Protein AF-A0A1H8QG46-F1 (afdb_monomer)

Radius of gyration: 18.67 Å; Cα contacts (8 Å, |Δi|>4): 109; chains: 1; bounding box: 51×41×52 Å

InterPro domains:
  IPR055898 Protein of unknown function DUF7475 [PF24287] (18-122)

Structure (mmCIF, N/CA/C/O backbone):
data_AF-A0A1H8QG46-F1
#
_entry.id   AF-A0A1H8QG46-F1
#
loop_
_atom_site.group_PDB
_atom_site.id
_atom_site.type_symbol
_atom_site.label_atom_id
_atom_site.label_alt_id
_atom_site.label_comp_id
_atom_site.label_asym_id
_atom_site.label_entity_id
_atom_site.label_seq_id
_atom_site.pdbx_PDB_ins_code
_atom_site.Cartn_x
_atom_site.Cartn_y
_atom_site.Cartn_z
_atom_site.occupancy
_atom_site.B_iso_or_equiv
_atom_site.auth_seq_id
_atom_site.auth_comp_id
_atom_site.auth_asym_id
_atom_site.auth_atom_id
_atom_site.pdbx_PDB_model_num
ATOM 1 N N . MET A 1 1 ? -34.360 -31.584 37.779 1.00 51.66 1 MET A N 1
ATOM 2 C CA . MET A 1 1 ? -33.473 -32.266 36.817 1.00 51.66 1 MET A CA 1
ATOM 3 C C . MET A 1 1 ? -33.301 -31.317 35.642 1.00 51.66 1 MET A C 1
ATOM 5 O O . MET A 1 1 ? -34.154 -31.286 34.770 1.00 51.66 1 MET A O 1
ATOM 9 N N . ALA A 1 2 ? -32.311 -30.427 35.730 1.00 47.81 2 ALA A N 1
ATOM 10 C CA . ALA A 1 2 ? -32.002 -29.443 34.697 1.00 47.81 2 ALA A CA 1
ATOM 11 C C . ALA A 1 2 ? -30.914 -30.041 33.802 1.00 47.81 2 ALA A C 1
ATOM 13 O O . ALA A 1 2 ? -29.888 -30.491 34.305 1.00 47.81 2 ALA A O 1
ATOM 14 N N . THR A 1 3 ? -31.182 -30.132 32.506 1.00 58.84 3 THR A N 1
ATOM 15 C CA . THR A 1 3 ? -30.197 -30.519 31.498 1.00 58.84 3 THR A CA 1
ATOM 16 C C . THR A 1 3 ? -29.456 -29.263 31.063 1.00 58.84 3 THR A C 1
ATOM 18 O O . THR A 1 3 ? -30.041 -28.413 30.390 1.00 58.84 3 THR A O 1
ATOM 21 N N . ASP A 1 4 ? -28.192 -29.150 31.459 1.00 52.47 4 ASP A N 1
ATOM 22 C CA . ASP A 1 4 ? -27.269 -28.146 30.942 1.00 52.47 4 ASP A CA 1
ATOM 23 C C . ASP A 1 4 ? -27.032 -28.423 29.455 1.00 52.47 4 ASP A C 1
ATOM 25 O O . ASP A 1 4 ? -26.388 -29.401 29.070 1.00 52.47 4 ASP A O 1
ATOM 29 N N . ALA A 1 5 ? -27.597 -27.573 28.601 1.00 55.78 5 ALA A N 1
ATOM 30 C CA . ALA A 1 5 ? -27.259 -27.553 27.192 1.00 55.78 5 ALA A CA 1
ATOM 31 C C . ALA A 1 5 ? -25.815 -27.052 27.069 1.00 55.78 5 ALA A C 1
ATOM 33 O O . ALA A 1 5 ? -25.539 -25.867 27.244 1.00 55.78 5 ALA A O 1
ATOM 34 N N . SER A 1 6 ? -24.884 -27.964 26.788 1.00 53.62 6 SER A N 1
ATOM 35 C CA . SER A 1 6 ? -23.537 -27.613 26.353 1.00 53.62 6 SER A CA 1
ATOM 36 C C . SER A 1 6 ? -23.642 -26.846 25.035 1.00 53.62 6 SER A C 1
ATOM 38 O O . SER A 1 6 ? -23.835 -27.436 23.974 1.00 53.62 6 SER A O 1
ATOM 40 N N . SER A 1 7 ? -23.558 -25.520 25.104 1.00 50.72 7 SER A N 1
ATOM 41 C CA . SER A 1 7 ? -23.390 -24.662 23.939 1.00 50.72 7 SER A CA 1
ATOM 42 C C . SER A 1 7 ? -22.010 -24.936 23.346 1.00 50.72 7 SER A C 1
ATOM 44 O O . SER A 1 7 ? -21.002 -24.419 23.827 1.00 50.72 7 SER A O 1
ATOM 46 N N . SER A 1 8 ? -21.953 -25.796 22.331 1.00 55.75 8 SER A N 1
ATOM 47 C CA . SER A 1 8 ? -20.781 -25.938 21.477 1.00 55.75 8 SER A CA 1
ATOM 48 C C . SER A 1 8 ? -20.616 -24.640 20.690 1.00 55.75 8 SER A C 1
ATOM 50 O O . SER A 1 8 ? -21.323 -24.412 19.707 1.00 55.75 8 SER A O 1
ATOM 52 N N . THR A 1 9 ? -19.724 -23.765 21.145 1.00 55.25 9 THR A N 1
ATOM 53 C CA . THR A 1 9 ? -19.253 -22.638 20.344 1.00 55.25 9 THR A CA 1
ATOM 54 C C . THR A 1 9 ? -18.501 -23.223 19.158 1.00 55.25 9 THR A C 1
ATOM 56 O O . THR A 1 9 ? -17.379 -23.702 19.295 1.00 55.25 9 THR A O 1
ATOM 59 N N . THR A 1 10 ? -19.148 -23.259 17.998 1.00 56.22 10 THR A N 1
ATOM 60 C CA . THR A 1 10 ? -18.430 -23.356 16.733 1.00 56.22 10 THR A CA 1
ATOM 61 C C . THR A 1 10 ? -17.586 -22.092 16.648 1.00 56.22 10 THR A C 1
ATOM 63 O O . THR A 1 10 ? -18.135 -21.005 16.478 1.00 56.22 10 THR A O 1
ATOM 66 N N . ASP A 1 11 ? -16.274 -22.210 16.839 1.00 55.75 11 ASP A N 1
ATOM 67 C CA . ASP A 1 11 ? -15.338 -21.155 16.461 1.00 55.75 11 ASP A CA 1
ATOM 68 C C . ASP A 1 11 ? -15.427 -21.020 14.935 1.00 55.75 11 ASP A C 1
ATOM 70 O O . ASP A 1 11 ? -14.785 -21.755 14.183 1.00 55.75 11 ASP A O 1
ATOM 74 N N . ASP A 1 12 ? -16.323 -20.149 14.472 1.00 61.31 12 ASP A N 1
ATOM 75 C CA . ASP A 1 12 ? -16.498 -19.853 13.057 1.00 61.31 12 ASP A CA 1
ATOM 76 C C . ASP A 1 12 ? -15.183 -19.267 12.532 1.00 61.31 12 ASP A C 1
ATOM 78 O O . ASP A 1 12 ? -14.799 -18.142 12.861 1.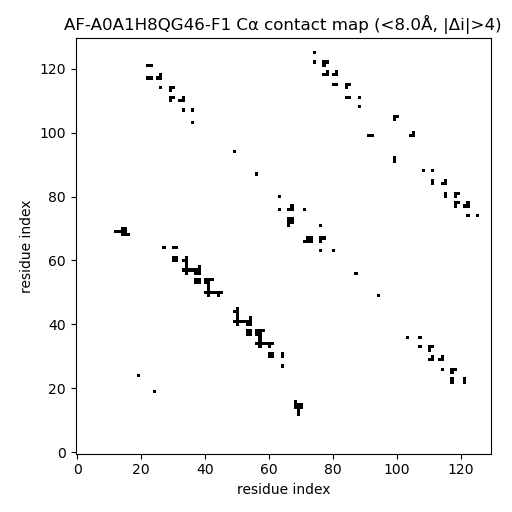00 61.31 12 ASP A O 1
ATOM 82 N N . VAL A 1 13 ? -14.471 -20.032 11.701 1.00 60.91 13 VAL A N 1
ATOM 83 C CA . VAL A 1 13 ? -13.332 -19.530 10.923 1.00 60.91 13 VAL A CA 1
ATOM 84 C C . VAL A 1 13 ? -13.904 -18.656 9.803 1.00 60.91 13 VAL A C 1
ATOM 86 O O . VAL A 1 13 ? -14.020 -19.072 8.652 1.00 60.91 13 VAL A O 1
ATOM 89 N N . GLY A 1 14 ? -14.340 -17.455 10.173 1.00 65.19 14 GLY A N 1
ATOM 90 C CA . GLY A 1 14 ? -15.028 -16.500 9.313 1.00 65.19 14 GLY A CA 1
ATOM 91 C C . GLY A 1 14 ? -14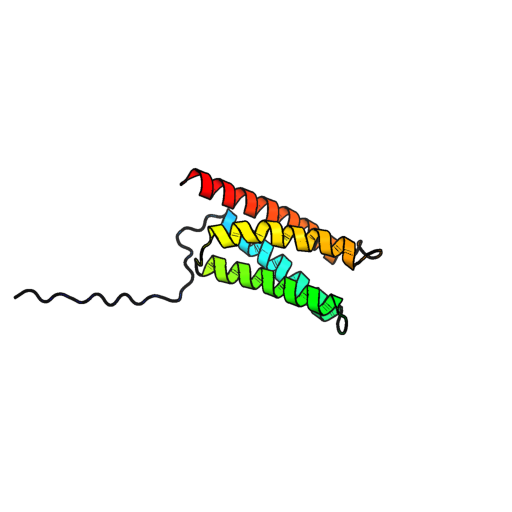.382 -15.117 9.347 1.00 65.19 14 GLY A C 1
ATOM 92 O O . GLY A 1 14 ? -13.552 -14.807 10.201 1.00 65.19 14 GLY A O 1
ATOM 93 N N . PHE A 1 15 ? -14.755 -14.268 8.391 1.00 71.62 15 PHE A N 1
ATOM 94 C CA . PHE A 1 15 ? -14.376 -12.860 8.423 1.00 71.62 15 PHE A CA 1
ATOM 95 C C . PHE A 1 15 ? -15.132 -12.149 9.544 1.00 71.62 15 PHE A C 1
ATOM 97 O O . PHE A 1 15 ? -16.361 -12.101 9.529 1.00 71.62 15 PHE A O 1
ATOM 104 N N . ASP A 1 16 ? -14.408 -11.550 10.486 1.00 74.19 16 ASP A N 1
ATOM 105 C CA . ASP A 1 16 ? -15.023 -10.673 11.474 1.00 74.19 16 ASP A CA 1
ATOM 106 C C . ASP A 1 16 ? -15.066 -9.252 10.897 1.00 74.19 16 ASP A C 1
ATOM 108 O O . ASP A 1 16 ? -14.061 -8.546 10.822 1.00 74.19 16 ASP A O 1
ATOM 112 N N . THR A 1 17 ? -16.235 -8.842 10.412 1.00 76.38 17 THR A N 1
ATOM 113 C CA . THR A 1 17 ? -16.432 -7.518 9.801 1.00 76.38 17 THR A CA 1
ATOM 114 C C . THR A 1 17 ? -17.361 -6.611 10.602 1.00 76.38 17 THR A C 1
ATOM 116 O O . THR A 1 17 ? -17.597 -5.470 10.205 1.00 76.38 17 THR A O 1
ATOM 119 N N . THR A 1 18 ? -17.893 -7.094 11.726 1.00 72.25 18 THR A N 1
ATOM 120 C CA . THR A 1 18 ? -18.988 -6.449 12.471 1.00 72.25 18 THR A CA 1
ATOM 121 C C . THR A 1 18 ? -18.591 -5.087 13.046 1.00 72.25 18 THR A C 1
ATOM 123 O O . THR A 1 18 ? -19.423 -4.189 13.143 1.00 72.25 18 THR A O 1
ATOM 126 N N . SER A 1 19 ? -17.309 -4.894 13.370 1.00 75.44 19 SER A N 1
ATOM 127 C CA . SER A 1 19 ? -16.763 -3.641 13.914 1.00 75.44 19 SER A CA 1
ATOM 128 C C . SER A 1 19 ? -16.076 -2.741 12.875 1.00 75.44 19 SER A C 1
ATOM 130 O O . SER A 1 19 ? -15.508 -1.706 13.229 1.00 75.44 19 SER A O 1
ATOM 132 N N . LEU A 1 20 ? -16.110 -3.093 11.583 1.00 84.50 20 LEU A N 1
ATOM 133 C CA . LEU A 1 20 ? -15.366 -2.357 10.559 1.00 84.50 20 LEU A CA 1
ATOM 134 C C . LEU A 1 20 ? -16.088 -1.084 10.108 1.00 84.50 20 LEU A C 1
ATOM 136 O O . LEU A 1 20 ? -17.133 -1.106 9.460 1.00 84.50 20 LEU A O 1
ATOM 140 N N . THR A 1 21 ? -15.463 0.057 10.383 1.00 90.44 21 THR A N 1
ATOM 141 C CA . THR A 1 21 ? -15.857 1.356 9.816 1.00 90.44 21 THR A CA 1
ATOM 142 C C . THR A 1 21 ? -15.470 1.489 8.334 1.00 90.44 21 THR A C 1
ATOM 144 O 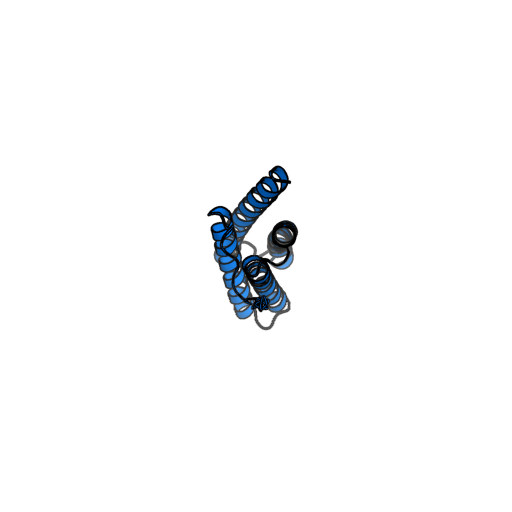O . THR A 1 21 ? -14.645 0.739 7.808 1.00 90.44 21 THR A O 1
ATOM 147 N N . ARG A 1 22 ? -16.000 2.515 7.649 1.00 93.00 22 ARG A N 1
ATOM 148 C CA . ARG A 1 22 ? -15.656 2.826 6.244 1.00 93.00 22 ARG A CA 1
ATOM 149 C C . ARG A 1 22 ? -14.151 3.014 6.009 1.00 93.00 22 ARG A C 1
ATOM 151 O O . ARG A 1 22 ? -13.666 2.660 4.939 1.00 93.00 22 ARG A O 1
ATOM 158 N N . LEU A 1 23 ? -13.416 3.545 6.991 1.00 93.69 23 LEU A N 1
ATOM 159 C CA . LEU A 1 23 ? -11.964 3.726 6.882 1.00 93.69 23 LEU A CA 1
ATOM 160 C C . LEU A 1 23 ? -11.218 2.392 6.825 1.00 93.69 23 LEU A C 1
ATOM 162 O O . LEU A 1 23 ? -10.249 2.281 6.081 1.00 93.69 23 LEU A O 1
ATOM 166 N N . HIS A 1 24 ? -11.692 1.368 7.535 1.00 95.31 24 HIS A N 1
ATOM 167 C CA . HIS A 1 24 ? -11.095 0.036 7.462 1.00 95.31 24 HIS A CA 1
ATOM 168 C C . HIS A 1 24 ? -11.263 -0.572 6.072 1.00 95.31 24 HIS A C 1
ATOM 170 O O . HIS A 1 24 ? -10.292 -1.049 5.492 1.00 95.31 24 HIS A O 1
ATOM 176 N N . TYR A 1 25 ? -12.466 -0.485 5.496 1.00 96.44 25 TYR A N 1
ATOM 177 C CA . TYR A 1 25 ? -12.706 -0.948 4.128 1.00 96.44 25 TYR A CA 1
ATOM 178 C C . TYR A 1 25 ? -11.873 -0.183 3.101 1.00 96.44 25 TYR A C 1
ATOM 180 O O . TYR A 1 25 ? -11.326 -0.792 2.184 1.00 96.44 25 TYR A O 1
ATOM 188 N N . LEU A 1 26 ? -11.726 1.135 3.271 1.00 97.81 26 LEU A N 1
ATOM 189 C CA . LEU A 1 26 ? -10.846 1.933 2.421 1.00 97.81 26 LEU A CA 1
ATOM 190 C C . LEU A 1 26 ? -9.385 1.478 2.545 1.00 97.81 26 LEU A C 1
ATOM 192 O O . LEU A 1 26 ? -8.716 1.312 1.530 1.00 97.81 26 LEU A O 1
ATOM 196 N N . GLY A 1 27 ? -8.903 1.228 3.765 1.00 98.06 27 GLY A N 1
ATOM 197 C CA . GLY A 1 27 ? -7.559 0.701 4.005 1.00 98.06 27 GLY A CA 1
ATOM 198 C C . GLY A 1 27 ? -7.342 -0.659 3.341 1.00 98.06 27 GLY A C 1
ATOM 199 O O . GLY A 1 27 ? -6.343 -0.850 2.652 1.00 98.06 27 GLY A O 1
ATOM 200 N N . VAL A 1 28 ? -8.309 -1.573 3.469 1.00 98.12 28 VAL A N 1
ATOM 201 C CA . VAL A 1 28 ? -8.293 -2.884 2.800 1.00 98.12 28 VAL A CA 1
ATOM 202 C C . VAL A 1 28 ? -8.242 -2.729 1.279 1.00 98.12 28 VAL A C 1
ATOM 204 O O . VAL A 1 28 ? -7.412 -3.364 0.632 1.00 98.12 28 VAL A O 1
ATOM 207 N N . ALA A 1 29 ? -9.081 -1.864 0.704 1.00 98.56 29 ALA A N 1
ATOM 208 C CA . ALA A 1 29 ? -9.116 -1.633 -0.737 1.00 98.56 29 ALA A CA 1
ATOM 209 C C . ALA A 1 29 ? -7.790 -1.058 -1.259 1.00 98.56 29 ALA A C 1
ATOM 211 O O . ALA A 1 29 ? -7.243 -1.569 -2.235 1.00 98.56 29 ALA A O 1
ATOM 212 N N . LEU A 1 30 ? -7.240 -0.039 -0.592 1.00 98.75 30 LEU A N 1
ATOM 213 C CA . LEU A 1 30 ? -5.957 0.562 -0.964 1.00 98.75 30 LEU A CA 1
ATOM 214 C C . LEU A 1 30 ? -4.806 -0.449 -0.847 1.00 98.75 30 LEU A C 1
ATOM 216 O O . LEU A 1 30 ? -3.991 -0.549 -1.760 1.00 98.75 30 LEU A O 1
ATOM 220 N N . ALA A 1 31 ? -4.761 -1.239 0.231 1.00 98.75 31 ALA A N 1
ATOM 221 C CA . ALA A 1 31 ? -3.758 -2.290 0.404 1.00 98.75 31 ALA A CA 1
ATOM 222 C C . ALA A 1 31 ? -3.866 -3.37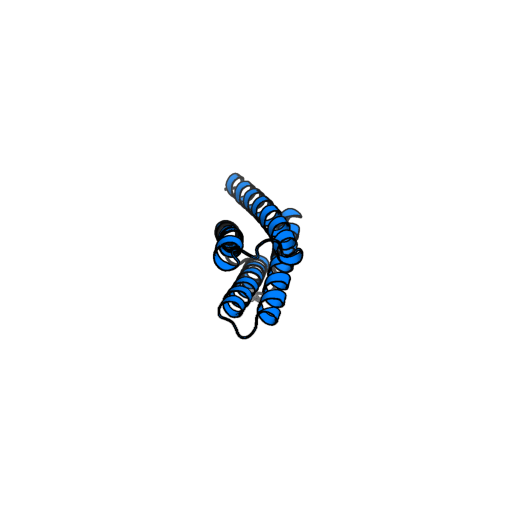7 -0.676 1.00 98.75 31 ALA A C 1
ATOM 224 O O . ALA A 1 31 ? -2.844 -3.812 -1.206 1.00 98.75 31 ALA A O 1
ATOM 225 N N . ALA A 1 32 ? -5.084 -3.778 -1.048 1.00 98.69 32 ALA A N 1
ATOM 226 C CA . ALA A 1 32 ? -5.307 -4.740 -2.122 1.00 98.69 32 ALA A CA 1
ATOM 227 C C . ALA A 1 32 ? -4.853 -4.194 -3.487 1.00 98.69 32 ALA A C 1
ATOM 229 O O . ALA A 1 32 ? -4.167 -4.907 -4.216 1.00 98.69 32 ALA A O 1
ATOM 230 N N . VAL A 1 33 ? -5.167 -2.933 -3.818 1.00 98.75 33 VAL A N 1
ATOM 231 C CA . VAL A 1 33 ? -4.703 -2.289 -5.064 1.00 98.75 33 VAL A CA 1
ATOM 232 C C . VAL A 1 33 ? -3.176 -2.279 -5.131 1.00 98.75 33 VAL A C 1
ATOM 234 O O . VAL A 1 33 ? -2.608 -2.760 -6.112 1.00 98.75 33 VAL A O 1
ATOM 237 N N . THR A 1 34 ? -2.511 -1.810 -4.074 1.00 98.56 34 THR A N 1
ATOM 238 C CA . THR A 1 34 ? -1.044 -1.825 -3.968 1.00 98.56 34 THR A CA 1
ATOM 239 C C . THR A 1 34 ? -0.492 -3.245 -4.122 1.00 98.56 34 THR A C 1
ATOM 241 O O . THR A 1 34 ? 0.449 -3.469 -4.887 1.00 98.56 34 THR A O 1
ATOM 244 N N . GLY A 1 35 ? -1.100 -4.229 -3.450 1.00 98.62 35 GLY A N 1
ATOM 245 C CA . GLY A 1 35 ? -0.713 -5.637 -3.535 1.00 98.62 35 GLY A CA 1
ATOM 246 C C . GLY A 1 35 ? -0.779 -6.187 -4.962 1.00 98.62 35 GLY A C 1
ATOM 247 O O . GLY A 1 35 ? 0.187 -6.793 -5.425 1.00 98.62 35 GLY A O 1
ATOM 248 N N . VAL A 1 36 ? -1.870 -5.922 -5.691 1.00 98.69 36 VAL A N 1
ATOM 249 C CA . VAL A 1 36 ? -2.008 -6.310 -7.107 1.00 98.69 36 VAL A CA 1
ATOM 250 C C . VAL A 1 36 ? -0.915 -5.671 -7.957 1.00 98.69 36 VAL A C 1
ATOM 252 O O . VAL A 1 36 ? -0.272 -6.376 -8.734 1.00 98.69 36 VAL A O 1
ATOM 255 N N . ILE A 1 37 ? -0.672 -4.366 -7.803 1.00 98.25 37 ILE A N 1
ATOM 256 C CA . ILE A 1 37 ? 0.357 -3.665 -8.583 1.00 98.25 37 ILE A CA 1
ATOM 257 C C . ILE A 1 37 ? 1.733 -4.300 -8.352 1.00 98.25 37 ILE A C 1
ATOM 259 O O . ILE A 1 37 ? 2.455 -4.552 -9.315 1.00 98.25 37 ILE A O 1
ATOM 263 N N . HIS A 1 38 ? 2.078 -4.633 -7.106 1.00 97.88 38 HIS A N 1
ATOM 264 C CA . HIS A 1 38 ? 3.353 -5.281 -6.797 1.00 97.88 38 HIS A CA 1
ATOM 265 C C . HIS A 1 38 ? 3.461 -6.674 -7.420 1.00 97.88 38 HIS A C 1
ATOM 267 O O . HIS A 1 38 ? 4.508 -7.007 -7.965 1.00 97.88 38 HIS A O 1
ATOM 273 N N . LEU A 1 39 ? 2.395 -7.477 -7.420 1.00 98.00 39 LEU A N 1
ATOM 274 C CA . LEU A 1 39 ? 2.426 -8.778 -8.095 1.00 98.00 39 LEU A CA 1
ATOM 275 C C . LEU A 1 39 ? 2.583 -8.634 -9.618 1.00 98.00 39 LEU A C 1
ATOM 277 O O . LEU A 1 39 ? 3.379 -9.359 -10.216 1.00 98.00 39 LEU A O 1
ATOM 281 N N . VAL A 1 40 ? 1.883 -7.677 -10.239 1.00 96.69 40 VAL A N 1
ATOM 282 C CA . VAL A 1 40 ? 1.998 -7.391 -11.682 1.00 96.69 40 VAL A CA 1
ATOM 283 C C . VAL A 1 40 ? 3.416 -6.945 -12.041 1.00 96.69 40 VAL A C 1
ATOM 285 O O . VAL A 1 40 ? 4.008 -7.488 -12.974 1.00 96.69 40 VAL A O 1
ATOM 288 N N . LEU A 1 41 ? 3.988 -6.005 -11.282 1.00 94.19 41 LEU A N 1
ATOM 289 C CA . LEU A 1 41 ? 5.375 -5.567 -11.467 1.00 94.19 41 LEU A CA 1
ATOM 290 C C . LEU A 1 41 ? 6.354 -6.721 -11.235 1.00 94.19 41 LEU A C 1
ATOM 292 O O . LEU A 1 41 ? 7.270 -6.911 -12.030 1.00 94.19 41 LEU A O 1
ATOM 296 N N . GLY A 1 42 ? 6.132 -7.533 -10.202 1.00 94.38 42 GLY A N 1
ATOM 297 C CA . GLY A 1 42 ? 6.944 -8.708 -9.906 1.00 94.38 42 GLY A CA 1
ATOM 298 C C . GLY A 1 42 ? 7.037 -9.659 -11.093 1.00 94.38 42 GLY A C 1
ATOM 299 O O . GLY A 1 42 ? 8.139 -9.997 -11.513 1.00 94.38 42 GLY A O 1
ATOM 300 N N . VAL A 1 43 ? 5.903 -10.020 -11.698 1.00 95.31 43 VAL A N 1
ATOM 301 C CA . VAL A 1 43 ? 5.890 -10.845 -12.918 1.00 95.31 43 VAL A CA 1
ATOM 302 C C . VAL A 1 43 ? 6.581 -10.131 -14.085 1.00 95.31 43 VAL A C 1
ATOM 304 O O . VAL A 1 43 ? 7.368 -10.755 -14.794 1.00 95.31 43 VAL A O 1
ATOM 307 N N . GLY A 1 44 ? 6.339 -8.828 -14.261 1.00 91.75 44 GLY A N 1
ATOM 308 C CA . GLY A 1 44 ? 6.934 -8.031 -15.339 1.00 91.75 44 GLY A CA 1
ATOM 309 C C . GLY A 1 44 ? 8.461 -7.901 -15.274 1.00 91.75 44 GLY A C 1
ATOM 310 O O . GLY A 1 44 ? 9.097 -7.735 -16.311 1.00 91.75 44 GLY A O 1
ATOM 311 N N . PHE A 1 45 ? 9.057 -8.014 -14.085 1.00 90.81 45 PHE A N 1
ATOM 312 C CA . PHE A 1 45 ? 10.507 -7.933 -13.881 1.00 90.81 45 PHE A CA 1
ATOM 313 C C . PHE A 1 45 ? 11.223 -9.298 -13.900 1.00 90.81 45 PHE A C 1
ATOM 315 O O . PHE A 1 45 ? 12.432 -9.344 -13.648 1.00 90.81 45 PHE A O 1
ATOM 322 N N . LEU A 1 46 ? 10.533 -10.421 -14.132 1.00 91.75 46 LEU A N 1
ATOM 323 C CA . LEU A 1 46 ? 11.171 -11.744 -14.140 1.00 91.75 46 LEU A CA 1
ATOM 324 C C . LEU A 1 46 ? 12.134 -11.933 -15.334 1.00 91.75 46 LEU A C 1
ATOM 326 O O . LEU A 1 46 ? 11.830 -11.481 -16.436 1.00 91.75 46 LEU A O 1
ATOM 330 N N . PRO A 1 47 ? 13.244 -12.684 -15.161 1.00 91.12 47 PRO A N 1
ATOM 331 C CA . PRO A 1 47 ? 13.782 -13.224 -13.911 1.00 91.12 47 PRO A CA 1
ATOM 332 C C . PRO A 1 47 ? 14.842 -12.278 -13.313 1.00 91.12 47 PRO A C 1
ATOM 334 O O . PRO A 1 47 ? 16.008 -12.320 -13.696 1.00 91.12 47 PRO A O 1
ATOM 337 N N . SER A 1 48 ? 14.466 -11.434 -12.348 1.00 92.31 48 SER A N 1
ATOM 338 C CA . SER A 1 48 ? 15.410 -10.552 -11.643 1.00 92.31 48 SER A CA 1
ATOM 339 C C . SER A 1 48 ? 15.239 -10.619 -10.120 1.00 92.31 48 SER A C 1
ATOM 341 O O . SER A 1 48 ? 14.153 -10.942 -9.636 1.00 92.31 48 SER A O 1
ATOM 343 N N . PRO A 1 49 ? 16.269 -10.274 -9.323 1.00 91.50 49 PRO A N 1
ATOM 344 C CA . PRO A 1 49 ? 16.110 -10.116 -7.875 1.00 91.50 49 PRO A CA 1
ATOM 345 C C . PRO A 1 49 ? 15.035 -9.082 -7.502 1.00 91.50 49 PRO A C 1
ATOM 347 O O . PRO A 1 49 ? 14.313 -9.256 -6.520 1.00 91.50 49 PRO A O 1
ATOM 350 N N . LEU A 1 50 ? 14.884 -8.037 -8.323 1.00 91.31 50 LEU A N 1
ATOM 351 C CA . LEU A 1 50 ? 13.848 -7.019 -8.165 1.00 91.31 50 LEU A CA 1
ATOM 352 C C . LEU A 1 50 ? 12.444 -7.638 -8.266 1.00 91.31 50 LEU A C 1
ATOM 354 O O . LEU A 1 50 ? 11.591 -7.351 -7.427 1.00 91.31 50 LEU A O 1
ATOM 358 N N . ALA A 1 51 ? 12.220 -8.558 -9.211 1.00 93.94 51 ALA A N 1
ATOM 359 C CA . ALA A 1 51 ? 10.962 -9.299 -9.330 1.00 93.94 51 ALA A CA 1
ATOM 360 C C . ALA A 1 51 ? 10.566 -9.993 -8.022 1.00 93.94 51 ALA A C 1
ATOM 362 O O . ALA A 1 51 ? 9.421 -9.892 -7.583 1.00 93.94 51 ALA A O 1
ATOM 363 N N . VAL A 1 52 ? 11.527 -10.651 -7.365 1.00 95.31 52 VAL A N 1
ATOM 364 C CA . VAL A 1 52 ? 11.294 -11.345 -6.090 1.00 95.31 52 VAL A CA 1
ATOM 365 C C . VAL A 1 52 ? 10.867 -10.358 -5.006 1.00 95.31 52 VAL A C 1
ATOM 367 O O . VAL A 1 52 ? 9.902 -10.630 -4.293 1.00 95.31 52 VAL A O 1
ATOM 370 N N . SER A 1 53 ? 11.522 -9.195 -4.905 1.00 94.69 53 SER A N 1
ATOM 371 C CA . SER A 1 53 ? 11.130 -8.167 -3.928 1.00 94.69 53 SER A CA 1
ATOM 372 C C . SER A 1 53 ? 9.696 -7.671 -4.139 1.00 94.69 53 SER A C 1
ATOM 374 O O . SER A 1 53 ? 8.937 -7.586 -3.175 1.00 94.69 53 SER A O 1
ATOM 376 N N . PHE A 1 54 ? 9.286 -7.442 -5.390 1.00 96.19 54 PHE A N 1
ATOM 377 C CA . PHE A 1 54 ? 7.919 -7.049 -5.723 1.00 96.19 54 PHE A CA 1
ATOM 378 C C . PHE A 1 54 ? 6.900 -8.144 -5.382 1.00 96.19 54 PHE A C 1
ATOM 380 O O . PHE A 1 54 ? 5.878 -7.854 -4.764 1.00 96.19 54 PHE A O 1
ATOM 387 N N . VAL A 1 55 ? 7.188 -9.411 -5.695 1.00 97.50 55 VAL A N 1
ATOM 388 C CA . VAL A 1 55 ? 6.299 -10.526 -5.327 1.00 97.50 55 VAL A CA 1
ATOM 389 C C . VAL A 1 55 ? 6.140 -10.626 -3.808 1.00 97.50 55 VAL A C 1
ATOM 391 O O . VAL A 1 55 ? 5.014 -10.696 -3.314 1.00 97.50 55 VAL A O 1
ATOM 394 N N . LEU A 1 56 ? 7.243 -10.577 -3.055 1.00 97.44 56 LEU A N 1
ATOM 395 C CA . LEU A 1 56 ? 7.204 -10.629 -1.591 1.00 97.44 56 LEU A CA 1
ATOM 396 C C . LEU A 1 56 ? 6.443 -9.441 -0.991 1.00 97.44 56 LEU A C 1
ATOM 398 O O . LEU A 1 56 ? 5.675 -9.625 -0.048 1.00 97.44 56 LEU A O 1
ATOM 402 N N . ALA A 1 57 ? 6.603 -8.242 -1.550 1.00 98.00 57 ALA A N 1
ATOM 403 C CA . ALA A 1 57 ? 5.849 -7.067 -1.129 1.00 98.00 57 ALA A CA 1
ATOM 404 C C . ALA A 1 57 ? 4.342 -7.232 -1.389 1.00 98.00 57 ALA A C 1
ATOM 406 O O . ALA A 1 57 ? 3.537 -6.974 -0.492 1.00 98.00 57 ALA A O 1
ATOM 407 N N . GLY A 1 58 ? 3.958 -7.728 -2.571 1.00 98.31 58 GLY A N 1
ATOM 408 C CA . GLY A 1 58 ? 2.562 -8.025 -2.903 1.00 98.31 58 GLY A CA 1
ATOM 409 C C . GLY A 1 58 ? 1.939 -9.035 -1.936 1.00 98.31 58 GLY A C 1
ATOM 410 O O . GLY A 1 58 ? 0.859 -8.792 -1.394 1.00 98.31 58 GLY A O 1
ATOM 411 N N . LEU A 1 59 ? 2.656 -10.122 -1.638 1.00 98.50 59 LEU A N 1
ATOM 412 C CA . LEU A 1 59 ? 2.242 -11.101 -0.629 1.00 98.50 59 LEU A CA 1
ATOM 413 C C . LEU A 1 59 ? 2.150 -10.491 0.774 1.00 98.50 59 LEU A C 1
ATOM 415 O O . LEU A 1 59 ? 1.234 -10.828 1.516 1.00 98.50 59 LEU A O 1
ATOM 419 N N . GLY A 1 60 ? 3.047 -9.571 1.131 1.00 98.56 60 GLY A N 1
ATOM 420 C CA . GLY A 1 60 ? 2.990 -8.842 2.398 1.00 98.56 60 GLY A CA 1
ATOM 421 C C . GLY A 1 60 ? 1.711 -8.014 2.550 1.00 98.56 60 GLY A C 1
ATOM 422 O O . GLY A 1 60 ? 1.050 -8.099 3.586 1.00 98.56 60 GLY A O 1
ATOM 423 N N . PHE A 1 61 ? 1.306 -7.277 1.508 1.00 98.69 61 PHE A N 1
ATOM 424 C CA . PHE A 1 61 ? 0.045 -6.524 1.519 1.00 98.69 61 PHE A CA 1
ATOM 425 C C . PHE A 1 61 ? -1.175 -7.444 1.642 1.00 98.69 61 PHE A C 1
ATOM 427 O O . PHE A 1 61 ? -2.026 -7.212 2.502 1.00 98.69 61 PHE A O 1
ATOM 434 N N . PHE A 1 62 ? -1.248 -8.514 0.844 1.00 98.62 62 PHE A N 1
ATOM 435 C CA . PHE A 1 62 ? -2.360 -9.467 0.933 1.00 98.62 62 PHE A CA 1
ATOM 436 C C . PHE A 1 62 ? -2.383 -10.236 2.255 1.00 98.62 62 PHE A C 1
ATOM 438 O O . PHE A 1 62 ? -3.458 -10.462 2.807 1.00 98.62 62 PHE A O 1
ATOM 445 N N . GLY A 1 63 ? -1.217 -10.582 2.800 1.00 98.44 63 GLY A N 1
ATOM 446 C CA . GLY A 1 63 ? -1.093 -11.176 4.127 1.00 98.44 63 GLY A CA 1
ATOM 447 C C . GLY A 1 63 ? -1.627 -10.242 5.212 1.00 98.44 63 GLY A C 1
ATOM 448 O O . GLY A 1 63 ? -2.418 -10.669 6.050 1.00 98.44 63 GLY A O 1
ATOM 449 N N . GLY A 1 64 ? -1.274 -8.954 5.157 1.00 98.12 64 GLY A N 1
ATOM 450 C CA . GLY A 1 64 ? -1.817 -7.936 6.059 1.00 98.12 64 GLY A CA 1
ATOM 451 C C . GLY A 1 64 ? -3.338 -7.798 5.953 1.00 98.12 64 GLY A C 1
ATOM 452 O O . GLY A 1 64 ? -4.024 -7.796 6.975 1.00 98.12 64 GLY A O 1
ATOM 453 N N . VAL A 1 65 ? -3.878 -7.756 4.729 1.00 98.00 65 VAL A N 1
ATOM 454 C CA . VAL A 1 65 ? -5.332 -7.736 4.487 1.00 98.00 65 VAL A CA 1
ATOM 455 C C . VAL A 1 65 ? -6.006 -8.973 5.082 1.00 98.00 65 VAL A C 1
ATOM 457 O O . VAL A 1 65 ? -6.998 -8.836 5.796 1.00 98.00 65 VAL A O 1
ATOM 460 N N . ALA A 1 66 ? -5.464 -10.167 4.841 1.00 97.38 66 ALA A N 1
ATOM 461 C CA . ALA A 1 66 ? -6.024 -11.408 5.364 1.00 97.38 66 ALA A CA 1
ATOM 462 C C . ALA A 1 66 ? -6.036 -11.415 6.900 1.00 97.38 66 ALA A C 1
ATOM 464 O O . ALA A 1 66 ? -7.095 -11.610 7.496 1.00 97.38 66 ALA A O 1
ATOM 465 N N . LEU A 1 67 ? -4.897 -11.129 7.545 1.00 96.62 67 LEU A N 1
ATOM 466 C CA . LEU A 1 67 ? -4.811 -11.044 9.009 1.00 96.62 67 LEU A CA 1
ATOM 467 C C . LEU A 1 67 ? -5.827 -10.044 9.576 1.00 96.62 67 LEU A C 1
ATOM 469 O O . LEU A 1 67 ? -6.492 -10.338 10.570 1.00 96.62 67 LEU A O 1
ATOM 473 N N . PHE A 1 68 ? -5.973 -8.883 8.935 1.00 95.94 68 PHE A N 1
ATOM 474 C CA . PHE A 1 68 ? -6.916 -7.856 9.362 1.00 95.94 68 PHE A CA 1
ATOM 475 C C . PHE A 1 68 ? -8.378 -8.332 9.288 1.00 95.94 68 PHE A C 1
ATOM 477 O O . PHE A 1 68 ? -9.131 -8.171 10.256 1.00 95.94 68 PHE A O 1
ATOM 484 N N . LEU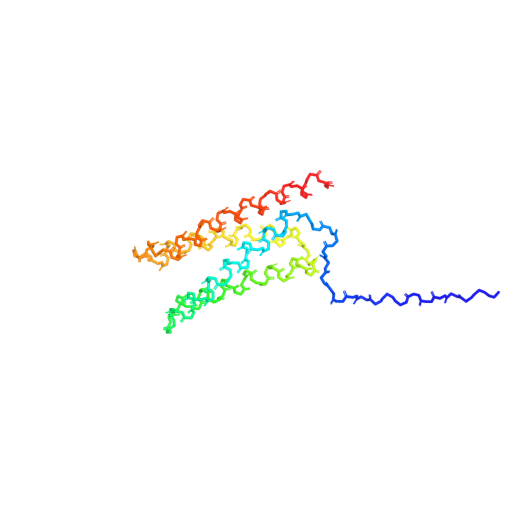 A 1 69 ? -8.778 -8.942 8.166 1.00 94.25 69 LEU A N 1
ATOM 485 C CA . LEU A 1 69 ? -10.148 -9.419 7.946 1.00 94.25 69 LEU A CA 1
ATOM 486 C C . LEU A 1 69 ? -10.512 -10.614 8.843 1.00 94.25 69 LEU A C 1
ATOM 488 O O . LEU A 1 69 ? -11.656 -10.719 9.280 1.00 94.25 69 LEU A O 1
ATOM 492 N N . PHE A 1 70 ? -9.545 -11.468 9.186 1.00 94.56 70 PHE A N 1
ATOM 493 C CA . PHE A 1 70 ? -9.719 -12.532 10.186 1.00 94.56 70 PHE A CA 1
ATOM 494 C C . PHE A 1 70 ? -9.694 -12.024 11.638 1.00 94.56 70 PHE A C 1
ATOM 496 O O . PHE A 1 70 ? -9.756 -12.817 12.571 1.00 94.56 70 PHE A O 1
ATOM 503 N N . GLY A 1 71 ? -9.562 -10.713 11.862 1.00 90.75 71 GLY A N 1
ATOM 504 C CA . GLY A 1 71 ? -9.539 -10.145 13.212 1.00 90.75 71 GLY A CA 1
ATOM 505 C C . GLY A 1 71 ? -8.256 -10.430 13.996 1.00 90.75 71 GLY A C 1
ATOM 506 O O . GLY A 1 71 ? -8.187 -10.157 15.195 1.00 90.75 71 GLY A O 1
ATOM 507 N N . VAL A 1 72 ? -7.204 -10.927 13.340 1.00 92.88 72 VAL A N 1
ATOM 508 C CA . VAL A 1 72 ? -5.945 -11.293 13.994 1.00 92.88 72 VAL A CA 1
ATOM 509 C C . VAL A 1 72 ? -5.200 -10.028 14.398 1.00 92.88 72 VAL A C 1
ATOM 511 O O . VAL A 1 72 ? -4.523 -9.402 13.588 1.00 92.88 72 VAL A O 1
ATOM 514 N N . ARG A 1 73 ? -5.315 -9.655 15.678 1.00 92.56 73 ARG A N 1
ATOM 515 C CA . ARG A 1 73 ? -4.598 -8.523 16.291 1.00 92.56 73 ARG A CA 1
ATOM 516 C C . ARG A 1 73 ? -4.650 -7.255 15.422 1.00 92.56 73 ARG A C 1
ATOM 518 O O . ARG A 1 73 ? -3.611 -6.643 15.174 1.00 92.56 73 ARG A O 1
ATOM 525 N N . ARG A 1 74 ? -5.850 -6.859 14.968 1.00 93.44 74 ARG A N 1
ATOM 526 C CA . ARG A 1 74 ? -6.069 -5.763 13.994 1.00 93.44 74 ARG A CA 1
ATOM 527 C C . ARG A 1 74 ? -5.213 -4.529 14.251 1.00 93.44 74 ARG A C 1
ATOM 529 O O . ARG A 1 74 ? -4.517 -4.082 13.348 1.00 93.44 74 ARG A O 1
ATOM 536 N N . ARG A 1 75 ? -5.168 -4.057 15.497 1.00 94.19 75 ARG A N 1
ATOM 537 C CA . ARG A 1 75 ? -4.347 -2.905 15.886 1.00 94.19 75 ARG A CA 1
ATOM 538 C C . ARG A 1 75 ? -2.858 -3.083 15.577 1.00 94.19 75 ARG A C 1
ATOM 540 O O . ARG A 1 75 ? -2.217 -2.159 15.090 1.00 94.19 75 ARG A O 1
ATOM 547 N N . GLN A 1 76 ? -2.296 -4.268 15.833 1.00 97.31 76 GLN A N 1
ATOM 548 C CA . GLN A 1 76 ? -0.898 -4.573 15.500 1.00 97.31 76 GLN A CA 1
ATOM 549 C C . GLN A 1 76 ? -0.691 -4.655 13.987 1.00 97.31 76 GLN A C 1
ATOM 551 O O . GLN A 1 76 ? 0.315 -4.160 13.489 1.00 97.31 76 GLN A O 1
ATOM 556 N N . VAL A 1 77 ? -1.647 -5.232 13.255 1.00 97.75 77 VAL A N 1
ATOM 557 C CA . VAL A 1 77 ? -1.602 -5.298 11.786 1.00 97.75 77 VAL A CA 1
ATOM 558 C C . VAL A 1 77 ? -1.599 -3.893 11.184 1.00 97.75 77 VAL A C 1
ATOM 560 O O . VAL A 1 77 ? -0.754 -3.593 10.345 1.00 97.75 77 VAL A O 1
ATOM 563 N N . VAL A 1 78 ? -2.476 -3.007 11.663 1.00 97.19 78 VAL A N 1
ATOM 564 C CA . VAL A 1 78 ? -2.511 -1.594 11.258 1.00 97.19 78 VAL A CA 1
ATOM 565 C C . VAL A 1 78 ? -1.193 -0.899 11.614 1.00 97.19 78 VAL A C 1
ATOM 567 O O . VAL A 1 78 ? -0.600 -0.237 10.761 1.00 97.19 78 VAL A O 1
ATOM 570 N N . ALA A 1 79 ? -0.692 -1.094 12.839 1.00 97.88 79 ALA A N 1
ATOM 571 C CA . ALA A 1 79 ? 0.552 -0.483 13.301 1.00 97.88 79 ALA A CA 1
ATOM 572 C C . ALA A 1 79 ? 1.771 -0.910 12.471 1.00 97.88 79 ALA A C 1
ATOM 574 O O . ALA A 1 79 ? 2.604 -0.067 12.158 1.00 97.88 79 ALA A O 1
ATOM 575 N N . VAL A 1 80 ? 1.873 -2.192 12.099 1.00 98.50 80 VAL A N 1
ATOM 576 C CA . VAL A 1 80 ? 2.951 -2.741 11.253 1.00 98.50 80 VAL A CA 1
ATOM 577 C C . VAL A 1 80 ? 2.770 -2.350 9.785 1.00 98.50 80 VAL A C 1
ATOM 579 O O . VAL A 1 80 ? 3.756 -2.120 9.082 1.00 98.50 80 VAL A O 1
ATOM 582 N N . GLY A 1 81 ? 1.528 -2.213 9.320 1.00 98.50 81 GLY A N 1
ATOM 583 C CA . GLY A 1 81 ? 1.217 -1.783 7.958 1.00 98.50 81 GLY A CA 1
ATOM 584 C C . GLY A 1 81 ? 1.796 -0.408 7.614 1.00 98.50 81 GLY A C 1
ATOM 585 O O . GLY A 1 81 ? 2.216 -0.195 6.477 1.00 98.50 81 GLY A O 1
ATOM 586 N N . ILE A 1 82 ? 1.891 0.504 8.589 1.00 98.62 82 ILE A N 1
ATOM 587 C CA . ILE A 1 82 ? 2.469 1.847 8.405 1.00 98.62 82 ILE A CA 1
ATOM 588 C C . ILE A 1 82 ? 3.960 1.782 8.014 1.00 98.62 82 ILE A C 1
ATOM 590 O O . ILE A 1 82 ? 4.289 2.203 6.901 1.00 98.62 82 ILE A O 1
ATOM 594 N N . PR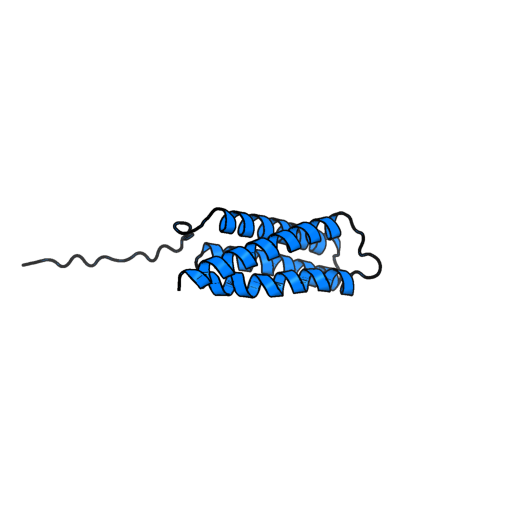O A 1 83 ? 4.881 1.257 8.853 1.00 98.62 83 PRO A N 1
ATOM 595 C CA . PRO A 1 83 ? 6.292 1.164 8.499 1.00 98.62 83 PRO A CA 1
ATOM 596 C C . PRO A 1 83 ? 6.529 0.223 7.316 1.00 98.62 83 PRO A C 1
ATOM 598 O O . PRO A 1 83 ? 7.417 0.500 6.516 1.00 98.62 83 PRO A O 1
ATOM 601 N N . PHE A 1 84 ? 5.729 -0.838 7.147 1.00 98.69 84 PHE A N 1
ATOM 602 C CA . PHE A 1 84 ? 5.825 -1.704 5.970 1.00 98.69 84 PHE A CA 1
ATOM 603 C C . PHE A 1 84 ? 5.558 -0.928 4.674 1.00 98.69 84 PHE A C 1
ATOM 605 O O . PHE A 1 84 ? 6.362 -0.993 3.747 1.00 98.69 84 PHE A O 1
ATOM 612 N N . THR A 1 85 ? 4.474 -0.149 4.619 1.00 98.75 85 THR A N 1
ATOM 613 C CA . THR A 1 85 ? 4.117 0.639 3.427 1.00 98.75 85 THR A CA 1
ATOM 614 C C . THR A 1 85 ? 5.152 1.730 3.155 1.00 98.75 85 THR A C 1
ATOM 616 O O . THR A 1 85 ? 5.586 1.894 2.019 1.00 98.75 85 THR A O 1
ATOM 619 N N . LEU A 1 86 ? 5.619 2.433 4.194 1.00 98.62 86 LEU A N 1
ATOM 620 C CA . LEU A 1 86 ? 6.686 3.431 4.051 1.00 98.62 86 LEU A CA 1
ATOM 621 C C . LEU A 1 86 ? 7.993 2.808 3.547 1.00 98.62 86 LEU A C 1
ATOM 623 O O . LEU A 1 86 ? 8.653 3.390 2.688 1.00 98.62 86 LEU A O 1
ATOM 627 N N . LEU A 1 87 ? 8.351 1.616 4.029 1.00 98.44 87 LEU A N 1
ATOM 628 C CA . LEU A 1 87 ? 9.513 0.889 3.528 1.00 98.44 87 LEU A CA 1
ATOM 629 C C . LEU A 1 87 ? 9.385 0.622 2.024 1.00 98.44 87 LEU A C 1
ATOM 631 O O . LEU A 1 87 ? 10.330 0.906 1.296 1.00 98.44 87 LEU A O 1
ATOM 635 N N . GLN A 1 88 ? 8.228 0.146 1.547 1.00 98.00 88 GLN A N 1
ATOM 636 C CA . GLN A 1 88 ? 8.006 -0.074 0.109 1.00 98.00 88 GLN A CA 1
ATOM 637 C C . GLN A 1 88 ? 8.089 1.228 -0.698 1.00 98.00 88 GLN A C 1
ATOM 639 O O . GLN A 1 88 ? 8.613 1.241 -1.816 1.00 98.00 88 GLN A O 1
ATOM 644 N N . PHE A 1 89 ? 7.593 2.332 -0.134 1.00 97.56 89 PHE A N 1
ATOM 645 C CA . PHE A 1 89 ? 7.667 3.648 -0.757 1.00 97.56 89 PHE A CA 1
ATOM 646 C C . PHE A 1 89 ? 9.122 4.062 -0.991 1.00 97.56 89 PHE A C 1
ATOM 648 O O . PHE A 1 89 ? 9.493 4.366 -2.123 1.00 97.56 89 PHE A O 1
ATOM 655 N N . PHE A 1 90 ? 9.960 4.030 0.049 1.00 97.69 90 PHE A N 1
ATOM 656 C CA . PHE A 1 90 ? 11.367 4.428 -0.058 1.00 97.69 90 PHE A CA 1
ATOM 657 C C . PHE A 1 90 ? 12.211 3.418 -0.845 1.00 97.69 90 PHE A C 1
ATOM 659 O O . PHE A 1 90 ? 13.061 3.823 -1.640 1.00 97.69 90 PHE A O 1
ATOM 666 N N . ALA A 1 91 ? 11.959 2.117 -0.671 1.00 95.94 91 ALA A N 1
ATOM 667 C CA . ALA A 1 91 ? 12.685 1.056 -1.366 1.00 95.94 91 ALA A CA 1
ATOM 668 C C . ALA A 1 91 ? 12.539 1.160 -2.887 1.00 95.94 91 ALA A C 1
ATOM 670 O O . ALA A 1 91 ? 13.516 0.947 -3.595 1.00 95.94 91 ALA A O 1
ATOM 671 N N . TYR A 1 92 ? 11.368 1.560 -3.390 1.00 95.06 92 TYR A N 1
ATOM 672 C CA . TYR A 1 92 ? 11.176 1.803 -4.820 1.00 95.06 92 TYR A CA 1
ATOM 673 C C . TYR A 1 92 ? 12.192 2.804 -5.378 1.00 95.06 92 TYR A C 1
ATOM 675 O O . TYR A 1 92 ? 12.880 2.497 -6.342 1.00 95.06 92 TYR A O 1
ATOM 683 N N . PHE A 1 93 ? 12.346 3.974 -4.754 1.00 94.62 93 PHE A N 1
ATOM 684 C CA . PHE A 1 93 ? 13.285 4.982 -5.253 1.00 94.62 93 PHE A CA 1
ATOM 685 C C . PHE A 1 93 ? 14.740 4.520 -5.153 1.00 94.62 93 PHE A C 1
ATOM 687 O O . PHE A 1 93 ? 15.531 4.822 -6.041 1.00 94.62 93 PHE A O 1
ATOM 694 N N . ALA A 1 94 ? 15.090 3.780 -4.097 1.00 95.50 94 ALA A N 1
ATOM 695 C CA . ALA A 1 94 ? 16.445 3.275 -3.900 1.00 95.50 94 ALA A CA 1
ATOM 696 C C . ALA A 1 94 ? 16.815 2.154 -4.887 1.00 95.50 94 ALA A C 1
ATOM 698 O O . ALA A 1 94 ? 17.939 2.122 -5.381 1.00 95.50 94 ALA A O 1
ATOM 699 N N . LEU A 1 95 ? 15.882 1.240 -5.170 1.00 92.19 95 LEU A N 1
ATOM 700 C CA . LEU A 1 95 ? 16.136 0.039 -5.972 1.00 92.19 95 LEU A CA 1
ATOM 701 C C . LEU A 1 95 ? 15.877 0.241 -7.469 1.00 92.19 95 LEU A C 1
ATOM 703 O O . LEU A 1 95 ? 16.500 -0.443 -8.276 1.00 92.19 95 LEU A O 1
ATOM 707 N N . ASN A 1 96 ? 15.001 1.177 -7.845 1.00 90.56 96 ASN A N 1
ATOM 708 C CA . ASN A 1 96 ? 14.707 1.478 -9.248 1.00 90.56 96 ASN A CA 1
ATOM 709 C C . ASN A 1 96 ? 15.538 2.640 -9.810 1.00 90.56 96 ASN A C 1
ATOM 711 O O . ASN A 1 96 ? 15.349 3.003 -10.965 1.00 90.56 96 ASN A O 1
ATOM 715 N N . TRP A 1 97 ? 16.450 3.246 -9.045 1.00 90.88 97 TRP A N 1
ATOM 716 C CA . TRP A 1 97 ? 17.235 4.381 -9.536 1.00 90.88 97 TRP A CA 1
ATOM 717 C C . TRP A 1 97 ? 18.088 4.021 -10.772 1.00 90.88 97 TRP A C 1
ATOM 719 O O . TRP A 1 97 ? 18.786 3.005 -10.740 1.00 90.88 97 TRP A O 1
ATOM 729 N N . PRO A 1 98 ? 18.119 4.856 -11.836 1.00 90.06 98 PRO A N 1
ATOM 730 C CA . PRO A 1 98 ? 17.441 6.154 -12.002 1.00 90.06 98 PRO A CA 1
ATOM 731 C C . PRO A 1 98 ? 16.022 6.087 -12.610 1.00 90.06 98 PRO A C 1
ATOM 733 O O . PRO A 1 98 ? 15.371 7.121 -12.755 1.00 90.06 98 PRO A O 1
ATOM 736 N N . ASP A 1 99 ? 15.524 4.903 -12.961 1.00 87.19 99 ASP A N 1
ATOM 737 C CA . ASP A 1 99 ? 14.222 4.677 -13.605 1.00 87.19 99 ASP A CA 1
ATOM 738 C C . ASP A 1 99 ? 13.044 4.662 -12.606 1.00 87.19 99 ASP A C 1
ATOM 740 O O . ASP A 1 99 ? 12.351 3.665 -12.393 1.00 87.19 99 ASP A O 1
ATOM 744 N N . VAL A 1 100 ? 12.821 5.800 -11.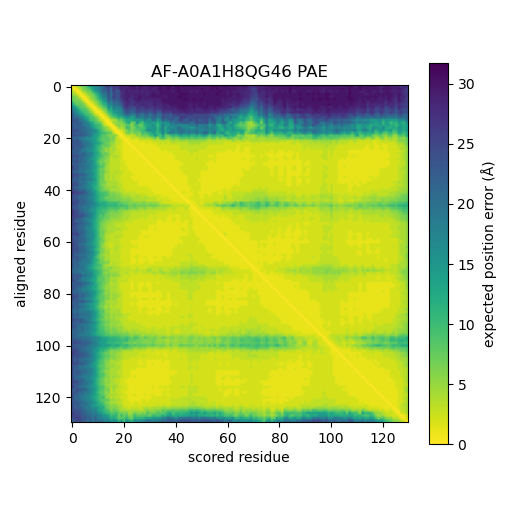946 1.00 88.00 100 VAL A N 1
ATOM 745 C CA . VAL A 1 100 ? 11.793 5.952 -10.895 1.00 88.00 100 VAL A CA 1
ATOM 746 C C . VAL A 1 100 ? 10.496 6.598 -11.391 1.00 88.00 100 VAL A C 1
ATOM 748 O O . VAL A 1 100 ? 9.532 6.711 -10.633 1.00 88.00 100 VAL A O 1
ATOM 751 N N . VAL A 1 101 ? 10.443 7.015 -12.658 1.00 88.25 101 VAL A N 1
ATOM 752 C CA . VAL A 1 101 ? 9.330 7.798 -13.230 1.00 88.25 101 VAL A CA 1
ATOM 753 C C . VAL A 1 101 ? 8.297 6.956 -13.983 1.00 88.25 101 VAL A C 1
ATOM 755 O O . VAL A 1 101 ? 7.453 7.500 -14.694 1.00 88.25 101 VAL A O 1
ATOM 758 N N . SER A 1 102 ? 8.325 5.632 -13.810 1.00 90.50 102 SER A N 1
ATOM 759 C CA . SER A 1 102 ? 7.296 4.742 -14.351 1.00 90.50 102 SER A CA 1
ATOM 760 C C . SER A 1 102 ? 5.893 5.197 -13.913 1.00 90.50 102 SER A C 1
ATOM 762 O O . SER A 1 102 ? 5.655 5.328 -12.706 1.00 90.50 102 SER A O 1
ATOM 764 N N . PRO A 1 103 ? 4.936 5.399 -14.845 1.00 93.62 103 PRO A N 1
ATOM 765 C CA . PRO A 1 103 ? 3.583 5.841 -14.505 1.00 93.62 103 PRO A CA 1
ATOM 766 C C . PRO A 1 103 ? 2.889 4.931 -13.488 1.00 93.62 103 PRO A C 1
ATOM 768 O O . PRO A 1 103 ? 2.249 5.417 -12.558 1.00 93.62 103 PRO A O 1
ATOM 771 N N . VAL A 1 104 ? 3.059 3.612 -13.629 1.00 94.31 104 VAL A N 1
ATOM 772 C CA . VAL A 1 104 ? 2.472 2.620 -12.715 1.00 94.31 104 VAL A CA 1
ATOM 773 C C . VAL A 1 104 ? 3.125 2.697 -11.335 1.00 94.31 104 VAL A C 1
ATOM 775 O O . VAL A 1 104 ? 2.423 2.678 -10.327 1.00 94.31 104 VAL A O 1
ATOM 778 N N . GLY A 1 105 ? 4.454 2.834 -11.279 1.00 93.75 105 GLY A N 1
ATOM 779 C CA . GLY A 1 105 ? 5.187 2.959 -10.017 1.00 93.75 1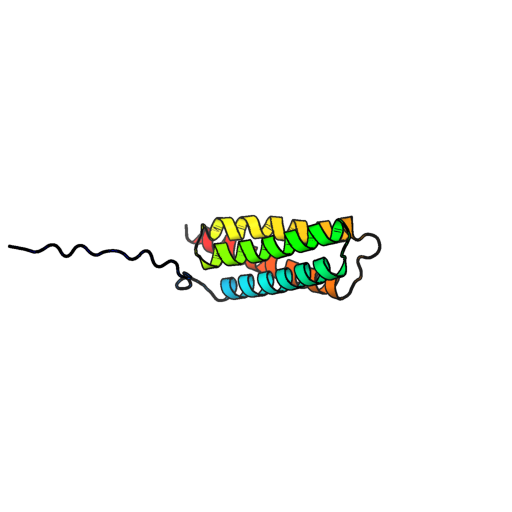05 GLY A CA 1
ATOM 780 C C . GLY A 1 105 ? 4.833 4.238 -9.257 1.00 93.75 105 GLY A C 1
ATOM 781 O O . GLY A 1 105 ? 4.599 4.198 -8.052 1.00 93.75 105 GLY A O 1
ATOM 782 N N . LEU A 1 106 ? 4.716 5.368 -9.958 1.00 95.56 106 LEU A N 1
ATOM 783 C CA . LEU A 1 106 ? 4.295 6.637 -9.359 1.00 95.56 106 LEU A CA 1
ATOM 784 C C . LEU A 1 106 ? 2.836 6.607 -8.893 1.00 95.56 106 LEU A C 1
ATOM 786 O O . LEU A 1 106 ? 2.540 7.089 -7.799 1.00 95.56 106 LEU A O 1
ATOM 790 N N . PHE A 1 107 ? 1.935 6.019 -9.685 1.00 97.50 107 PHE A N 1
ATOM 791 C CA . PHE A 1 107 ? 0.542 5.825 -9.284 1.00 97.50 107 PHE A CA 1
ATOM 792 C C . PHE A 1 107 ? 0.448 5.017 -7.985 1.00 97.50 107 PHE A C 1
ATOM 794 O O . PHE A 1 107 ? -0.209 5.445 -7.036 1.00 97.50 107 PHE A O 1
ATOM 801 N N . ASP A 1 108 ? 1.180 3.906 -7.902 1.00 97.88 108 ASP A N 1
ATOM 802 C CA . ASP A 1 108 ? 1.286 3.100 -6.686 1.00 97.88 108 ASP A CA 1
ATOM 803 C C . ASP A 1 108 ? 1.772 3.924 -5.484 1.00 97.88 108 ASP A C 1
ATOM 805 O O . ASP A 1 108 ? 1.233 3.796 -4.388 1.00 97.88 108 ASP A O 1
ATOM 809 N N . LYS A 1 109 ? 2.720 4.850 -5.670 1.00 97.75 109 LYS A N 1
ATOM 810 C CA . LYS A 1 109 ? 3.200 5.709 -4.571 1.00 97.75 109 LYS A CA 1
ATOM 811 C C . LYS A 1 109 ? 2.140 6.663 -4.044 1.00 97.75 109 LYS A C 1
ATOM 813 O O . LYS A 1 109 ? 2.083 6.884 -2.834 1.00 97.75 109 LYS A O 1
ATOM 818 N N . VAL A 1 110 ? 1.256 7.160 -4.902 1.00 98.44 110 VAL A N 1
ATOM 819 C CA . VAL A 1 110 ? 0.092 7.941 -4.459 1.00 98.44 110 VAL A CA 1
ATOM 820 C C . VAL A 1 110 ? -0.868 7.067 -3.646 1.00 98.44 110 VAL A C 1
ATOM 822 O O . VAL A 1 110 ? -1.300 7.478 -2.567 1.00 98.44 110 VAL A O 1
ATOM 825 N N . VAL A 1 111 ? -1.150 5.844 -4.110 1.00 98.69 111 VAL A N 1
ATOM 826 C CA . VAL A 1 111 ? -1.996 4.877 -3.385 1.00 98.69 111 VAL A CA 1
ATOM 827 C C . VAL A 1 111 ? -1.386 4.528 -2.022 1.00 98.69 111 VAL A C 1
ATOM 829 O O . VAL A 1 111 ? -2.099 4.517 -1.019 1.00 98.69 111 VAL A O 1
ATOM 832 N N . GLN A 1 112 ? -0.069 4.322 -1.948 1.00 98.56 112 GLN A N 1
ATOM 833 C CA . GLN A 1 112 ? 0.645 4.043 -0.700 1.00 98.56 112 GLN A CA 1
ATOM 834 C C . GLN A 1 112 ? 0.585 5.209 0.291 1.00 98.56 112 GLN A C 1
ATOM 836 O O . GLN A 1 112 ? 0.346 4.983 1.476 1.00 98.56 112 GLN A O 1
ATOM 841 N N . LEU A 1 113 ? 0.756 6.454 -0.162 1.00 98.62 113 LEU A N 1
ATOM 842 C CA . LEU A 1 113 ? 0.628 7.621 0.718 1.00 98.62 113 LEU A CA 1
ATOM 843 C C . LEU A 1 113 ? -0.799 7.768 1.258 1.00 98.62 113 LEU A C 1
ATOM 845 O O . LEU A 1 113 ? -0.980 8.031 2.450 1.00 98.62 113 LEU A O 1
ATOM 849 N N . ALA A 1 114 ? -1.809 7.536 0.414 1.00 98.69 114 ALA A N 1
ATOM 850 C CA . ALA A 1 114 ? -3.200 7.498 0.853 1.00 98.69 114 ALA A CA 1
ATOM 851 C C . ALA A 1 114 ? -3.433 6.378 1.883 1.00 98.69 114 ALA A C 1
ATOM 853 O O . ALA A 1 114 ? -4.046 6.622 2.924 1.00 98.69 114 ALA A O 1
ATOM 854 N N . LEU A 1 115 ? -2.890 5.178 1.641 1.00 98.75 115 LEU A N 1
ATOM 855 C CA . LEU A 1 115 ? -2.971 4.047 2.567 1.00 98.75 115 LEU A CA 1
ATOM 856 C C . LEU A 1 115 ? -2.334 4.383 3.918 1.00 98.75 115 LEU A C 1
ATOM 858 O O . LEU A 1 115 ? -2.968 4.167 4.947 1.00 98.75 115 LEU A O 1
ATOM 862 N N . VAL A 1 116 ? -1.130 4.961 3.936 1.00 98.75 116 VAL A N 1
ATOM 863 C CA . VAL A 1 116 ? -0.469 5.402 5.177 1.00 98.75 116 VAL A CA 1
ATOM 864 C C . VAL A 1 116 ? -1.354 6.388 5.939 1.00 98.75 116 VAL A C 1
ATOM 866 O O . VAL A 1 116 ? -1.540 6.223 7.144 1.00 98.75 116 VAL A O 1
ATOM 869 N N . GLY A 1 117 ? -1.953 7.366 5.253 1.00 98.50 117 GLY A N 1
ATOM 870 C CA . GLY A 1 117 ? -2.889 8.309 5.871 1.00 98.50 117 GLY A CA 1
ATOM 871 C C . GLY A 1 117 ? -4.084 7.616 6.533 1.00 98.50 117 GLY A C 1
ATOM 872 O O . GLY A 1 117 ? -4.418 7.921 7.680 1.00 98.50 117 GLY A O 1
ATOM 873 N N . VAL A 1 118 ? -4.687 6.640 5.848 1.00 98.31 118 VAL A N 1
ATOM 874 C CA . VAL A 1 118 ? -5.807 5.847 6.381 1.00 98.31 118 VAL A CA 1
ATOM 875 C C . VAL A 1 118 ? -5.378 5.001 7.580 1.00 98.31 118 VAL A C 1
ATOM 877 O O . VAL A 1 118 ? -6.060 5.022 8.604 1.00 98.31 118 VAL A O 1
ATOM 880 N N . LEU A 1 119 ? -4.245 4.298 7.497 1.00 98.06 119 LEU A N 1
ATOM 881 C CA . LEU A 1 119 ? -3.738 3.465 8.593 1.00 98.06 119 LEU A CA 1
ATOM 882 C C . LEU A 1 119 ? -3.427 4.299 9.840 1.00 98.06 119 LEU A C 1
ATOM 884 O O . LEU A 1 119 ? -3.783 3.903 10.947 1.00 98.06 119 LEU A O 1
ATOM 888 N N . VAL A 1 120 ? -2.824 5.480 9.672 1.00 98.25 120 VAL A N 1
ATOM 889 C CA . VAL A 1 120 ? -2.580 6.415 10.780 1.00 98.25 120 VAL A CA 1
ATOM 890 C C . VAL A 1 120 ? -3.898 6.889 11.394 1.00 98.25 120 VAL A C 1
ATOM 892 O O . VAL A 1 120 ? -4.013 6.929 12.619 1.00 98.25 120 VAL A O 1
ATOM 895 N N . ALA A 1 121 ? -4.896 7.235 10.577 1.00 96.94 121 ALA A N 1
ATOM 896 C CA . ALA A 1 121 ? -6.199 7.671 11.075 1.00 96.94 121 ALA A CA 1
ATOM 897 C C . ALA A 1 121 ? -6.898 6.569 11.889 1.00 96.94 121 ALA A C 1
ATOM 899 O O . ALA A 1 121 ? -7.352 6.834 13.002 1.00 96.94 121 ALA A O 1
ATOM 900 N N . VAL A 1 122 ? -6.917 5.335 11.372 1.00 95.31 122 VAL A N 1
ATOM 901 C CA . VAL A 1 122 ? -7.469 4.160 12.066 1.00 95.31 122 VAL A CA 1
ATOM 902 C C . VAL A 1 122 ? -6.732 3.908 13.381 1.00 95.31 122 VAL A C 1
ATOM 904 O O . VAL A 1 122 ? -7.359 3.858 14.434 1.00 95.31 122 VAL A O 1
ATOM 907 N N . TYR A 1 123 ? -5.398 3.846 13.351 1.00 95.19 123 TYR A N 1
ATOM 908 C CA . TYR A 1 123 ? -4.592 3.563 14.542 1.00 95.19 123 TYR A CA 1
ATOM 909 C C . TYR A 1 123 ? -4.797 4.590 15.666 1.00 95.19 123 TYR A C 1
ATOM 911 O O . TYR A 1 123 ? -4.793 4.255 16.856 1.00 95.19 123 TYR A O 1
ATOM 919 N N . ARG A 1 124 ? -4.973 5.865 15.297 1.00 94.50 124 ARG A N 1
ATOM 920 C CA . ARG A 1 124 ? -5.242 6.946 16.252 1.00 94.50 124 ARG A CA 1
ATOM 921 C C . ARG A 1 124 ? -6.647 6.867 16.839 1.00 94.50 124 ARG A C 1
ATOM 923 O O . ARG A 1 124 ? -6.779 7.124 18.030 1.00 94.50 124 ARG A O 1
ATOM 930 N N . ALA A 1 125 ? -7.651 6.517 16.037 1.00 89.81 125 ALA A N 1
ATOM 931 C CA . ALA A 1 125 ? -9.022 6.342 16.512 1.00 89.81 125 ALA A CA 1
ATOM 932 C C . ALA A 1 125 ? -9.102 5.210 17.547 1.00 89.81 125 ALA A C 1
ATOM 934 O O . ALA A 1 125 ? -9.555 5.438 18.662 1.00 89.81 125 ALA A O 1
ATOM 935 N N . 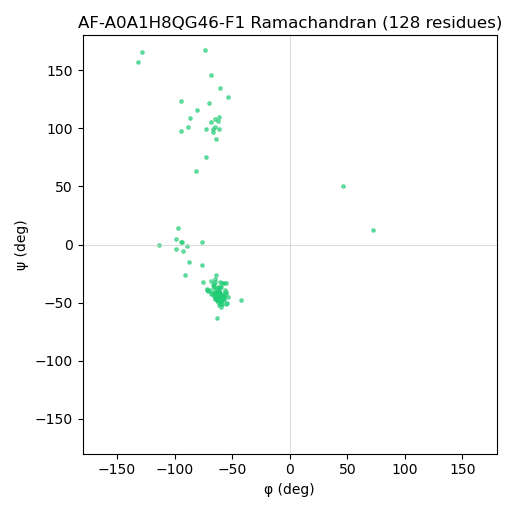GLU A 1 126 ? -8.523 4.047 17.237 1.00 87.50 126 GLU A N 1
ATOM 936 C CA . GLU A 1 126 ? -8.472 2.907 18.166 1.00 87.50 126 GLU A CA 1
ATOM 937 C C . GLU A 1 126 ? -7.722 3.243 19.467 1.00 87.50 126 GLU A C 1
ATOM 939 O O . GLU A 1 126 ? -8.031 2.718 20.531 1.00 87.50 126 GLU A O 1
ATOM 944 N N . SER A 1 127 ? -6.711 4.115 19.411 1.00 82.31 127 SER A N 1
ATOM 945 C CA . SER A 1 127 ? -5.938 4.497 20.601 1.00 82.31 127 SER A CA 1
ATOM 946 C C . SER A 1 127 ? -6.672 5.476 21.522 1.00 82.31 127 SER A C 1
ATOM 948 O O . SER A 1 127 ? -6.253 5.624 22.662 1.00 82.31 127 SER A O 1
ATOM 950 N N . ALA A 1 128 ? -7.720 6.153 21.045 1.00 78.62 128 ALA A N 1
ATOM 951 C CA . ALA A 1 128 ? -8.537 7.058 21.856 1.00 78.62 128 ALA A CA 1
ATOM 952 C C . ALA A 1 128 ? -9.686 6.339 22.588 1.00 78.62 128 ALA A C 1
ATOM 954 O O . ALA A 1 128 ? -10.284 6.911 23.494 1.00 78.62 128 ALA A O 1
ATOM 955 N N . GLU A 1 129 ? -10.003 5.110 22.177 1.00 70.75 129 GLU A N 1
ATOM 956 C CA . GLU A 1 129 ? -11.089 4.288 22.727 1.00 70.75 129 GLU A CA 1
ATOM 957 C C . GLU A 1 129 ? -10.628 3.343 23.855 1.00 70.75 129 GLU A C 1
ATOM 959 O O . GLU A 1 129 ? -11.463 2.688 24.477 1.00 70.75 129 GLU A O 1
ATOM 964 N N . ASN A 1 130 ? -9.318 3.276 24.123 1.00 54.66 130 ASN A N 1
ATOM 965 C CA . ASN A 1 130 ? -8.691 2.463 25.175 1.00 54.66 130 ASN A CA 1
ATOM 966 C C . ASN A 1 130 ? -8.183 3.334 26.326 1.00 54.66 130 ASN A C 1
ATOM 968 O O . ASN A 1 130 ? -8.236 2.856 27.480 1.00 54.66 130 ASN A O 1
#

Foldseek 3Di:
DDDPDPPPPPPPQFFDCPPDDPLNVLLLVLLQVLLVLLQVVLVVPPPDPSSVVSPVLSVLSVVLSVCCRSVNVVLVSLVVLQVSLVCVLVVLVVVCPPPNPPPSNVVSNVSSVVSNVSSVVVNVVVVVVD

Secondary structure (DSSP, 8-state):
-----------------TT--HHHHHHHHHHHHHHHHHHHHHHHT-SSHHHHHHHHHHHHHHHHHHHHHTTTTHHHHHHHHHHHHHHHHHHHHHHSTT----HHHHHHHHHHHHHHHHHHHHHHHHHH--

Solvent-accessible surface area (backbone atoms only — not comparable to full-atom values): 7235 Å² total; per-residue (Å²): 139,83,81,82,77,82,80,77,78,74,82,72,94,54,74,58,59,91,85,62,50,75,63,53,56,50,34,46,52,38,35,46,53,49,15,51,51,25,38,54,50,12,62,72,42,59,96,39,76,66,13,53,52,26,37,53,48,12,50,49,33,47,50,48,44,50,38,39,41,56,52,52,59,39,69,59,45,41,60,50,46,40,62,53,47,51,46,54,55,55,46,45,55,71,72,35,61,88,70,55,80,47,69,68,61,46,51,44,46,54,46,47,54,52,32,42,55,41,36,53,52,52,55,52,54,60,62,74,77,111

Mean predicted aligned error: 6.94 Å

pLDDT: mean 89.82, std 13.69, range [47.81, 98.75]

Organism: NCBI:txid660520

Sequence (130 aa):
MATDASSSTTDDVGFDTTSLTRLHYLGVALAAVTGVIHLVLGVGFLPSPLAVSFVLAGLGFFGGVALFLFGVRRRQVVAVGIPFTLLQFFAYFALNWPDVVSPVGLFDKVVQLALVGVLVAVYRAESAEN

Nearest PDB structures (foldseek):
  1yo7-assembly2_B  TM=6.666E-01  e=6.394E-01  Escherichia coli
  7rmx-assembly1_A-2  TM=2.285E-01  e=8.613E+00  synthetic construct